Protein AF-A0AAP4C9M4-F1 (afdb_monomer_lite)

Secondary structure (DSSP, 8-state):
---TT----SSGGG--S---EEEEE--TTTHHHHHHHHHHH-TTEEEEEETTTEEEEEETT--HHHHHHHHHHHHT--GGG-----

Foldseek 3Di:
DPDPDDDDDPDPVPDPDDDFKDKDWAALVCAVVVQVVCVVPPVQWHWDDDPRTMTIIGGPVDDPVVVVVVVCVVVVNDPVNDDDDD

Structure (mmCIF, N/CA/C/O backbone):
data_AF-A0AAP4C9M4-F1
#
_entry.id   AF-A0AAP4C9M4-F1
#
loop_
_atom_site.group_PDB
_atom_site.id
_atom_site.type_symbol
_atom_site.label_atom_id
_atom_site.label_alt_id
_atom_site.label_comp_id
_atom_site.label_asym_id
_atom_site.label_entity_id
_atom_site.label_seq_id
_atom_site.pdbx_PDB_ins_code
_atom_site.Cartn_x
_atom_site.Cartn_y
_atom_site.Cartn_z
_atom_site.occupancy
_atom_site.B_iso_or_equiv
_atom_site.auth_seq_id
_atom_site.auth_comp_id
_atom_site.auth_asym_id
_atom_site.auth_atom_id
_atom_site.pdbx_PDB_model_num
ATOM 1 N N . HIS A 1 1 ? 13.992 -16.414 2.314 1.00 46.38 1 HIS A N 1
ATOM 2 C CA . HIS A 1 1 ? 12.975 -17.483 2.268 1.00 46.38 1 HIS A CA 1
ATOM 3 C C . HIS A 1 1 ? 11.814 -17.114 3.186 1.00 46.38 1 HIS A C 1
ATOM 5 O O . HIS A 1 1 ? 11.742 -17.647 4.280 1.00 46.38 1 HIS 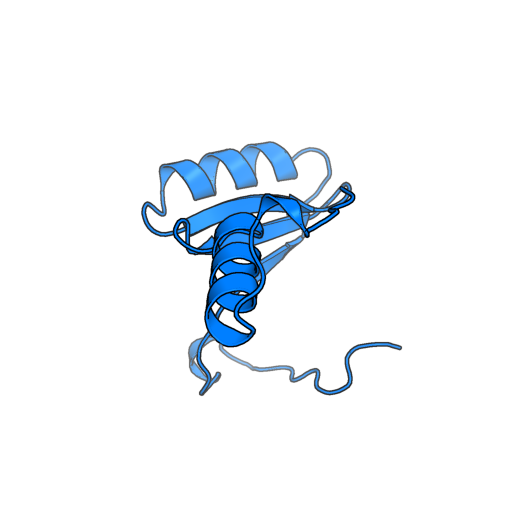A O 1
ATOM 11 N N . TYR A 1 2 ? 10.976 -16.138 2.817 1.00 56.34 2 TYR A N 1
ATOM 12 C CA . TYR A 1 2 ? 9.883 -15.695 3.698 1.00 56.34 2 TYR A CA 1
ATOM 13 C C . TYR A 1 2 ? 8.708 -15.120 2.897 1.00 56.34 2 TYR A C 1
ATOM 15 O O . TYR A 1 2 ? 8.382 -13.946 2.994 1.00 56.34 2 TYR A O 1
ATOM 23 N N . TYR A 1 3 ? 8.133 -15.952 2.033 1.00 67.12 3 TYR A N 1
ATOM 24 C CA . TYR A 1 3 ? 6.805 -15.737 1.466 1.00 67.12 3 TYR A CA 1
ATOM 25 C C . TYR A 1 3 ? 6.165 -17.119 1.390 1.00 67.12 3 TYR A C 1
ATOM 27 O O . TYR A 1 3 ? 6.445 -17.869 0.457 1.00 67.12 3 TYR A O 1
ATOM 35 N N . ASP A 1 4 ? 5.385 -17.479 2.412 1.00 76.75 4 ASP A N 1
ATOM 36 C CA . ASP A 1 4 ? 4.808 -18.827 2.547 1.00 76.75 4 ASP A CA 1
ATOM 37 C C . ASP A 1 4 ? 3.851 -19.177 1.396 1.00 76.75 4 ASP A C 1
ATOM 39 O O . ASP A 1 4 ? 3.667 -20.348 1.076 1.00 76.75 4 ASP A O 1
ATOM 43 N N . ASN A 1 5 ? 3.294 -18.164 0.724 1.00 86.38 5 ASN A N 1
ATOM 44 C CA . ASN A 1 5 ? 2.433 -18.315 -0.443 1.00 86.38 5 ASN A CA 1
ATOM 45 C C . ASN A 1 5 ? 2.816 -17.298 -1.533 1.00 86.38 5 ASN A C 1
ATOM 47 O O . ASN A 1 5 ? 2.204 -16.238 -1.652 1.00 86.38 5 ASN A O 1
ATOM 51 N N . LEU A 1 6 ? 3.867 -17.599 -2.303 1.00 90.94 6 LEU A N 1
ATOM 52 C CA . LEU A 1 6 ? 4.252 -16.821 -3.484 1.00 90.94 6 LEU A CA 1
ATOM 53 C C . LEU A 1 6 ? 3.775 -17.530 -4.752 1.00 90.94 6 LEU A C 1
ATOM 55 O O . LEU A 1 6 ? 4.274 -18.602 -5.095 1.00 90.94 6 LEU A O 1
ATOM 59 N N . GLN A 1 7 ? 2.857 -16.895 -5.476 1.00 92.06 7 GLN A N 1
ATOM 60 C CA . GLN A 1 7 ? 2.324 -17.410 -6.732 1.00 92.06 7 GLN A CA 1
ATOM 61 C C . GLN A 1 7 ? 2.778 -16.527 -7.886 1.00 92.06 7 GLN A C 1
ATOM 63 O O . GLN A 1 7 ? 2.644 -15.305 -7.849 1.00 92.06 7 GLN A O 1
ATOM 68 N N . LYS A 1 8 ? 3.341 -17.152 -8.920 1.00 93.56 8 LYS A N 1
ATOM 69 C CA . LYS A 1 8 ? 3.659 -16.466 -10.169 1.00 93.56 8 LYS A CA 1
ATOM 70 C C . LYS A 1 8 ? 2.489 -16.655 -11.126 1.00 93.56 8 LYS A C 1
ATOM 72 O O . LYS A 1 8 ? 2.175 -17.789 -11.473 1.00 93.56 8 LYS A O 1
ATOM 77 N N . VAL A 1 9 ? 1.903 -15.552 -11.566 1.00 95.00 9 VAL A N 1
ATOM 78 C CA . VAL A 1 9 ? 0.815 -15.527 -12.549 1.00 95.00 9 VAL A CA 1
ATOM 79 C C . VAL A 1 9 ? 1.323 -15.054 -13.909 1.00 95.00 9 VAL A C 1
ATOM 81 O O . VAL A 1 9 ? 2.375 -14.412 -13.998 1.00 95.00 9 VAL A O 1
ATOM 84 N N . SER A 1 10 ? 0.599 -15.405 -14.970 1.00 96.69 10 SER A N 1
ATOM 85 C CA . SER A 1 10 ? 0.882 -14.921 -16.324 1.00 96.69 10 SER A CA 1
ATOM 86 C C . SER A 1 10 ? 0.310 -13.522 -16.540 1.00 96.69 10 SER A C 1
ATOM 88 O O . SER A 1 10 ? 0.985 -12.686 -17.143 1.00 96.69 10 SER A O 1
ATOM 90 N N . HIS A 1 11 ? -0.879 -13.263 -15.995 1.00 96.38 11 HIS A N 1
ATOM 91 C CA . HIS A 1 11 ? -1.580 -11.985 -16.061 1.00 96.38 11 HIS A CA 1
ATOM 92 C C . HIS A 1 11 ? -2.087 -11.577 -14.671 1.00 96.38 11 HIS A C 1
ATOM 94 O O . HIS A 1 11 ? -2.343 -12.431 -13.823 1.00 96.38 11 HIS A O 1
ATOM 100 N N . PHE A 1 12 ? -2.209 -10.273 -14.402 1.00 93.38 12 PHE A N 1
ATOM 101 C CA . PHE A 1 12 ? -2.721 -9.810 -13.102 1.00 93.38 12 PHE A CA 1
ATOM 102 C C . PHE A 1 12 ? -4.212 -10.112 -12.939 1.00 93.38 12 PHE A C 1
ATOM 104 O O . PHE A 1 12 ? -4.684 -10.307 -11.827 1.00 93.38 12 PHE A O 1
ATOM 111 N N . GLU A 1 13 ? -4.929 -10.204 -14.052 1.00 94.56 13 GLU A N 1
ATOM 112 C CA . GLU A 1 13 ? -6.333 -10.580 -14.154 1.00 94.56 13 GLU A CA 1
ATOM 113 C C . GLU A 1 13 ? -6.589 -12.040 -13.751 1.00 94.56 13 GLU A C 1
ATOM 115 O O . GLU A 1 13 ? -7.723 -12.387 -13.436 1.00 94.56 13 GLU A O 1
ATOM 120 N N . ASP A 1 14 ? -5.547 -12.880 -13.724 1.00 95.56 14 ASP A N 1
ATOM 121 C CA . ASP A 1 14 ? -5.640 -14.273 -13.271 1.00 95.56 14 ASP A CA 1
ATOM 122 C C . ASP A 1 14 ? -5.695 -14.385 -11.733 1.00 95.56 14 ASP A C 1
ATOM 124 O O . ASP A 1 14 ? -5.872 -15.480 -11.195 1.00 95.56 14 ASP A O 1
ATOM 128 N N . VAL A 1 15 ? -5.499 -13.278 -11.006 1.00 94.69 15 VAL A N 1
ATOM 129 C CA . VAL A 1 15 ? -5.531 -13.258 -9.541 1.00 94.69 15 VAL A CA 1
ATOM 130 C C . VAL A 1 15 ? -6.978 -13.151 -9.053 1.00 94.69 15 VAL A C 1
ATOM 132 O O . VAL A 1 15 ? -7.573 -12.076 -9.079 1.00 94.69 15 VAL A O 1
ATOM 135 N N . ASP A 1 16 ? -7.524 -14.265 -8.564 1.00 94.50 16 ASP A N 1
ATOM 136 C CA . ASP A 1 16 ? -8.846 -14.337 -7.922 1.00 94.50 16 ASP A CA 1
ATOM 137 C C . ASP A 1 16 ? -8.732 -14.097 -6.404 1.00 94.50 16 ASP A C 1
ATOM 139 O O . ASP A 1 16 ? -8.790 -15.027 -5.597 1.00 94.50 16 ASP A O 1
ATOM 143 N N . ASP A 1 17 ? -8.471 -12.844 -6.017 1.00 93.44 17 ASP A N 1
ATOM 144 C CA . ASP A 1 17 ? -8.383 -12.412 -4.615 1.00 93.44 17 ASP A CA 1
ATOM 145 C C . ASP A 1 17 ? -8.720 -10.915 -4.465 1.00 93.44 17 ASP A C 1
ATOM 147 O O . ASP A 1 17 ? -8.722 -10.138 -5.425 1.00 93.44 17 ASP A O 1
ATOM 151 N N . ILE A 1 18 ? -8.971 -10.479 -3.232 1.00 91.38 18 ILE A N 1
ATOM 152 C CA . ILE A 1 18 ? -9.084 -9.068 -2.878 1.00 91.38 18 ILE A CA 1
ATOM 153 C C . ILE A 1 18 ? -7.677 -8.487 -2.710 1.00 91.38 18 ILE A C 1
ATOM 155 O O . ILE A 1 18 ? -6.940 -8.813 -1.779 1.00 91.38 18 ILE A O 1
ATOM 159 N N . ILE A 1 19 ? -7.313 -7.556 -3.591 1.00 91.44 19 ILE A N 1
ATOM 160 C CA . ILE A 1 19 ? -5.989 -6.927 -3.574 1.00 91.44 19 ILE A CA 1
ATOM 161 C C . ILE A 1 19 ? -5.974 -5.732 -2.619 1.00 91.44 19 ILE A C 1
ATOM 163 O O . ILE A 1 19 ? -6.509 -4.665 -2.917 1.00 91.44 19 ILE A O 1
ATOM 167 N N . PHE A 1 20 ? -5.311 -5.891 -1.473 1.00 90.25 20 PHE A N 1
ATOM 168 C CA . PHE A 1 20 ? -5.180 -4.824 -0.472 1.00 90.25 20 PHE A CA 1
ATOM 169 C C . PHE A 1 20 ? -3.980 -3.898 -0.698 1.00 90.25 20 PHE A C 1
ATOM 171 O O . PHE A 1 20 ? -3.984 -2.754 -0.238 1.00 90.25 20 PHE A O 1
ATOM 178 N N . LYS A 1 21 ? -2.931 -4.398 -1.358 1.00 92.38 21 LYS A N 1
ATOM 179 C CA . LYS A 1 21 ? -1.673 -3.678 -1.565 1.00 92.38 21 LYS A CA 1
ATOM 180 C C . LYS A 1 21 ? -0.969 -4.153 -2.827 1.00 92.38 21 LYS A C 1
ATOM 182 O O . LYS A 1 21 ? -0.915 -5.352 -3.087 1.00 92.38 21 LYS A O 1
ATOM 187 N N . VAL A 1 22 ? -0.341 -3.219 -3.534 1.00 93.88 22 VAL A N 1
ATOM 188 C CA . VAL A 1 22 ? 0.644 -3.509 -4.583 1.00 93.88 22 VAL A CA 1
ATOM 189 C C . VAL A 1 22 ? 1.987 -2.915 -4.171 1.00 93.88 22 VAL A C 1
ATOM 191 O O . VAL A 1 22 ? 2.053 -1.752 -3.789 1.00 93.88 22 VAL A O 1
ATOM 194 N N . THR A 1 23 ? 3.062 -3.696 -4.259 1.00 94.12 23 THR A N 1
ATOM 195 C CA . THR A 1 23 ? 4.430 -3.197 -4.061 1.00 94.12 23 THR A CA 1
ATOM 196 C C . THR A 1 23 ? 5.146 -3.182 -5.403 1.00 94.12 23 THR A C 1
ATOM 198 O O . THR A 1 23 ? 5.208 -4.205 -6.087 1.00 94.12 23 THR A O 1
ATOM 201 N N . ALA A 1 24 ? 5.704 -2.033 -5.774 1.00 93.81 24 ALA A N 1
ATOM 202 C CA . ALA A 1 24 ? 6.454 -1.862 -7.012 1.00 93.81 24 ALA A CA 1
ATOM 203 C C . ALA A 1 24 ? 7.889 -1.418 -6.708 1.00 93.81 24 ALA A C 1
ATOM 205 O O . ALA A 1 24 ? 8.120 -0.528 -5.890 1.00 93.81 24 ALA A O 1
ATOM 206 N N . ASN A 1 25 ? 8.853 -2.063 -7.367 1.00 94.25 25 ASN A N 1
ATOM 207 C CA . ASN A 1 25 ? 10.272 -1.746 -7.234 1.00 94.25 25 ASN A CA 1
ATOM 208 C C . ASN A 1 25 ? 10.699 -0.754 -8.320 1.00 94.25 25 ASN A C 1
ATOM 210 O O . ASN A 1 25 ? 10.316 -0.889 -9.481 1.00 94.25 25 ASN A O 1
ATOM 214 N N . PHE A 1 26 ? 11.545 0.194 -7.937 1.00 93.94 26 PHE A N 1
ATOM 215 C CA . PHE A 1 26 ? 12.085 1.265 -8.765 1.00 93.94 26 PHE A CA 1
ATOM 216 C C . PHE A 1 26 ? 13.594 1.399 -8.544 1.00 93.94 26 PHE A C 1
ATOM 218 O O . PHE A 1 26 ? 14.182 0.787 -7.650 1.00 93.94 26 PHE A O 1
ATOM 225 N N . THR A 1 27 ? 14.246 2.219 -9.362 1.00 93.56 27 THR A N 1
ATOM 226 C CA . THR A 1 27 ? 15.603 2.685 -9.051 1.00 93.56 27 THR A CA 1
ATOM 227 C C . THR A 1 27 ? 15.541 3.807 -8.011 1.00 93.56 27 THR A C 1
ATOM 229 O O . THR A 1 27 ? 14.510 4.460 -7.861 1.00 93.56 27 THR A O 1
ATOM 232 N N . GLU A 1 28 ? 16.655 4.075 -7.322 1.00 90.44 28 GLU A N 1
ATOM 233 C CA . GLU A 1 28 ? 16.767 5.227 -6.402 1.00 90.44 28 GLU A CA 1
ATOM 234 C C . GLU A 1 28 ? 16.413 6.556 -7.091 1.00 90.44 28 GLU A C 1
ATOM 236 O O . GLU A 1 28 ? 15.812 7.436 -6.486 1.00 90.44 28 GLU A O 1
ATOM 241 N N . GLU A 1 29 ? 16.736 6.679 -8.378 1.00 93.31 29 GLU A N 1
ATOM 242 C CA . GLU A 1 29 ? 16.475 7.881 -9.171 1.00 93.31 29 GLU A CA 1
ATOM 243 C C . GLU A 1 29 ? 14.988 8.064 -9.507 1.00 93.31 29 GLU A C 1
ATOM 245 O O . GLU A 1 29 ? 14.520 9.192 -9.648 1.00 93.31 29 GLU A O 1
ATOM 250 N N . THR A 1 30 ? 14.235 6.967 -9.640 1.00 94.81 30 THR A N 1
ATOM 251 C CA . THR A 1 30 ? 12.858 6.989 -10.165 1.00 94.81 30 THR A CA 1
ATOM 252 C C . THR A 1 30 ? 11.789 6.790 -9.099 1.00 94.81 30 THR A C 1
ATOM 254 O O . THR A 1 30 ? 10.643 7.175 -9.325 1.00 94.81 30 THR A O 1
ATOM 257 N N . VAL A 1 31 ? 12.140 6.251 -7.925 1.00 95.38 31 VAL A N 1
ATOM 258 C CA . VAL A 1 31 ? 11.180 5.913 -6.859 1.00 95.38 31 VAL A CA 1
ATOM 259 C C . VAL A 1 31 ? 10.328 7.110 -6.433 1.00 95.38 31 VAL A C 1
ATOM 261 O O . VAL A 1 31 ? 9.110 6.993 -6.330 1.00 95.38 31 VAL A O 1
ATOM 264 N N . ARG A 1 32 ? 10.940 8.291 -6.285 1.00 93.75 32 ARG A N 1
ATOM 265 C CA . ARG A 1 32 ? 10.227 9.506 -5.876 1.00 93.75 32 ARG A CA 1
ATOM 266 C C . ARG A 1 32 ? 9.262 10.001 -6.952 1.00 93.75 32 ARG A C 1
ATOM 268 O O . ARG A 1 32 ? 8.127 10.347 -6.645 1.00 93.75 32 ARG A O 1
ATOM 275 N N . GLN A 1 33 ? 9.699 10.009 -8.210 1.00 95.56 33 GLN A N 1
ATOM 276 C CA . GLN A 1 33 ? 8.844 10.412 -9.326 1.00 95.56 33 GLN A CA 1
ATOM 277 C C . GLN A 1 33 ? 7.658 9.453 -9.485 1.00 95.56 33 GLN A C 1
ATOM 279 O O . GLN A 1 33 ? 6.544 9.890 -9.767 1.00 95.56 33 GLN A O 1
ATOM 284 N N . ALA A 1 34 ? 7.885 8.153 -9.287 1.00 94.75 34 ALA A N 1
ATOM 285 C CA . ALA A 1 34 ? 6.831 7.153 -9.325 1.00 94.75 34 ALA A CA 1
ATOM 286 C C . ALA A 1 34 ? 5.815 7.344 -8.191 1.00 94.75 34 ALA A C 1
ATOM 288 O O . ALA A 1 34 ? 4.615 7.306 -8.453 1.00 94.75 34 ALA A O 1
ATOM 289 N N . GLU A 1 35 ? 6.276 7.600 -6.961 1.00 95.62 35 GLU A N 1
ATOM 290 C CA . GLU A 1 35 ? 5.398 7.917 -5.828 1.00 95.62 35 GLU A CA 1
ATOM 291 C C . GLU A 1 35 ? 4.510 9.132 -6.135 1.00 95.62 35 GLU A C 1
ATOM 293 O O . GLU A 1 35 ? 3.286 9.059 -6.014 1.00 95.62 35 GLU A O 1
ATOM 298 N N . GLU A 1 36 ? 5.121 10.234 -6.578 1.00 96.19 36 GLU A N 1
ATOM 299 C CA . GLU A 1 36 ? 4.414 11.473 -6.909 1.00 96.19 36 GLU A CA 1
ATOM 300 C C . GLU A 1 36 ? 3.392 11.250 -8.034 1.00 96.19 36 GLU A C 1
ATOM 302 O O . GLU A 1 36 ? 2.255 11.712 -7.934 1.00 96.19 36 GLU A O 1
ATOM 307 N N . TRP A 1 37 ? 3.757 10.494 -9.073 1.00 96.62 37 TRP A N 1
ATOM 308 C CA . TRP A 1 37 ? 2.858 10.170 -10.179 1.00 96.62 37 TRP A CA 1
ATOM 309 C C . TRP A 1 37 ? 1.652 9.338 -9.727 1.00 96.62 37 TRP A C 1
ATOM 311 O O . TRP A 1 37 ? 0.518 9.678 -10.065 1.00 96.62 37 TRP A O 1
ATOM 321 N N . VAL A 1 38 ? 1.864 8.284 -8.928 1.00 95.75 38 VAL A N 1
ATOM 322 C CA . VAL A 1 38 ? 0.761 7.445 -8.424 1.00 95.75 38 VAL A CA 1
ATOM 323 C C . VAL A 1 38 ? -0.201 8.280 -7.582 1.00 95.75 38 VAL A C 1
ATOM 325 O O . VAL A 1 38 ? -1.410 8.226 -7.810 1.00 95.75 38 VAL A O 1
ATOM 328 N N . ASN A 1 39 ? 0.331 9.097 -6.670 1.00 95.62 39 ASN A N 1
ATOM 329 C CA . ASN A 1 39 ? -0.466 9.958 -5.794 1.00 95.62 39 ASN A CA 1
ATOM 330 C C . ASN A 1 39 ? -1.255 11.036 -6.557 1.00 95.62 39 ASN A C 1
ATOM 332 O O . ASN A 1 39 ? -2.277 11.510 -6.067 1.00 95.62 39 ASN A O 1
ATOM 336 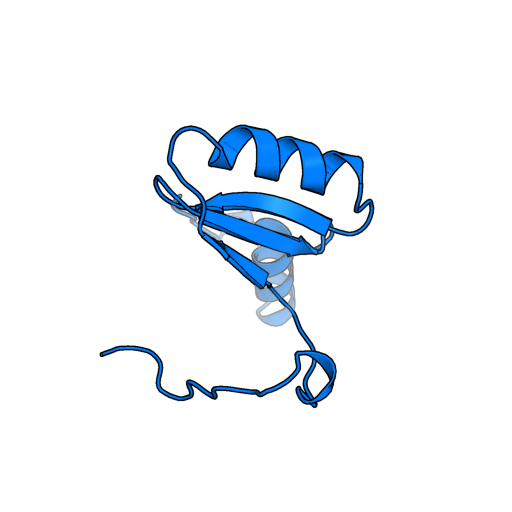N N . GLN A 1 40 ? -0.811 11.425 -7.755 1.00 96.94 40 GLN A N 1
ATOM 337 C CA . GLN A 1 40 ? -1.541 12.357 -8.617 1.00 96.94 40 GLN A CA 1
ATOM 338 C C . GLN A 1 40 ? -2.624 11.673 -9.459 1.00 96.94 40 GLN A C 1
ATOM 340 O O . GLN A 1 40 ? -3.683 12.257 -9.686 1.00 96.94 40 GLN A O 1
ATOM 345 N N . VAL A 1 41 ? -2.360 10.464 -9.958 1.00 97.12 41 VAL A N 1
ATOM 346 C CA . VAL A 1 41 ? -3.200 9.813 -10.978 1.00 97.12 41 VAL A CA 1
ATOM 347 C C . VAL A 1 41 ? -4.259 8.888 -10.377 1.00 97.12 41 VAL A C 1
ATOM 349 O O . VAL A 1 41 ? -5.316 8.710 -10.983 1.00 97.12 41 VAL A O 1
ATOM 352 N N . ILE A 1 42 ? -4.015 8.305 -9.199 1.00 94.81 42 ILE A N 1
ATOM 353 C CA . ILE A 1 42 ? -4.892 7.288 -8.603 1.00 94.81 42 ILE A CA 1
ATOM 354 C C . ILE A 1 42 ? -5.540 7.839 -7.321 1.00 94.81 42 ILE A C 1
ATOM 356 O O . ILE A 1 42 ? -5.004 7.660 -6.233 1.00 94.81 42 ILE A O 1
ATOM 360 N N . PRO A 1 43 ? -6.723 8.477 -7.401 1.00 93.00 43 PRO A N 1
ATOM 361 C CA . PRO A 1 43 ? -7.285 9.255 -6.290 1.00 93.00 43 PRO A CA 1
ATOM 362 C C . PRO A 1 43 ? -7.711 8.422 -5.071 1.00 93.00 43 PRO A C 1
ATOM 364 O O . PRO A 1 43 ? -7.831 8.953 -3.969 1.00 93.00 43 PRO A O 1
ATOM 367 N N . TYR A 1 44 ? -7.974 7.126 -5.254 1.00 92.31 44 TYR A N 1
ATOM 368 C CA . TYR A 1 44 ? -8.385 6.221 -4.175 1.00 92.31 44 TYR A CA 1
ATOM 369 C C . TYR A 1 44 ? -7.207 5.501 -3.502 1.00 92.31 44 TYR A C 1
ATOM 371 O O . TYR A 1 44 ? -7.414 4.772 -2.527 1.00 92.31 44 TYR A O 1
ATOM 379 N N . ALA A 1 45 ? -5.990 5.680 -4.019 1.00 93.88 45 ALA A N 1
ATOM 380 C CA . ALA A 1 45 ? -4.790 5.044 -3.508 1.00 93.88 45 ALA A CA 1
ATOM 381 C C . ALA A 1 45 ? -3.767 6.085 -3.047 1.00 93.88 45 ALA A C 1
ATOM 383 O O . ALA A 1 45 ? -3.763 7.232 -3.482 1.00 93.88 45 ALA A O 1
ATOM 384 N N . THR A 1 46 ? -2.889 5.658 -2.152 1.00 94.38 46 THR A N 1
ATOM 385 C CA . THR A 1 46 ? -1.709 6.399 -1.729 1.00 94.38 46 THR A CA 1
ATOM 386 C C . THR A 1 46 ? -0.492 5.510 -1.945 1.00 94.38 46 THR A C 1
ATOM 388 O O . THR A 1 46 ? -0.469 4.361 -1.498 1.00 94.38 46 THR A O 1
ATOM 391 N N . ALA A 1 47 ? 0.513 6.041 -2.630 1.00 94.69 47 ALA A N 1
ATOM 392 C CA . ALA A 1 47 ? 1.847 5.476 -2.699 1.00 94.69 47 ALA A CA 1
ATOM 393 C C . ALA A 1 47 ? 2.705 6.036 -1.564 1.00 94.69 47 ALA A C 1
ATOM 395 O O . ALA A 1 47 ? 2.742 7.248 -1.343 1.00 94.69 47 ALA A O 1
ATOM 396 N N . VAL A 1 48 ? 3.413 5.148 -0.873 1.00 90.75 48 VAL A N 1
ATOM 397 C CA . VAL A 1 48 ? 4.395 5.495 0.156 1.00 90.75 48 VAL A CA 1
ATOM 398 C C . VAL A 1 48 ? 5.714 4.794 -0.139 1.00 90.75 48 VAL A C 1
ATOM 400 O O . VAL A 1 48 ? 5.735 3.581 -0.355 1.00 90.75 48 VAL A O 1
ATOM 403 N N . THR A 1 49 ? 6.825 5.530 -0.136 1.00 87.69 49 THR A N 1
ATOM 404 C CA . THR A 1 49 ? 8.1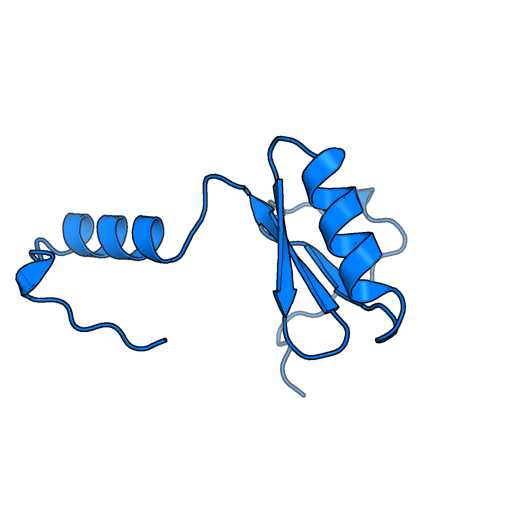56 4.924 -0.254 1.00 87.69 49 THR A CA 1
ATOM 405 C C . THR A 1 49 ? 8.424 3.990 0.928 1.00 87.69 49 THR A C 1
ATOM 407 O O . THR A 1 49 ? 8.382 4.389 2.094 1.00 87.69 49 THR A O 1
ATOM 410 N N . THR A 1 50 ? 8.725 2.728 0.622 1.00 79.81 50 THR A N 1
ATOM 411 C CA . THR A 1 50 ? 9.132 1.707 1.589 1.00 79.81 50 THR A CA 1
ATOM 412 C C . THR A 1 50 ? 10.574 1.298 1.296 1.00 79.81 50 THR A C 1
ATOM 414 O O . THR A 1 50 ? 10.894 0.769 0.235 1.00 79.81 50 THR A O 1
ATOM 417 N N . GLY A 1 51 ? 11.493 1.575 2.224 1.00 70.50 51 GLY A N 1
ATOM 418 C CA . GLY A 1 51 ? 12.928 1.373 1.983 1.00 70.50 51 GLY A CA 1
ATOM 419 C C . GLY A 1 51 ? 13.504 2.333 0.929 1.00 70.50 51 GLY A C 1
ATOM 420 O O . GLY A 1 51 ? 12.983 3.420 0.722 1.00 70.50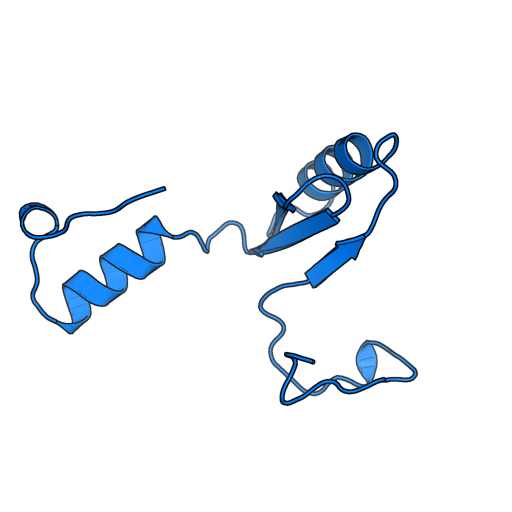 51 GLY A O 1
ATOM 421 N N . PHE A 1 52 ? 14.611 1.953 0.280 1.00 77.25 52 PHE A N 1
ATOM 422 C CA . PHE A 1 52 ? 15.328 2.832 -0.664 1.00 77.25 52 PHE A CA 1
ATOM 423 C C . PHE A 1 52 ? 14.826 2.764 -2.120 1.00 77.25 52 PHE A C 1
ATOM 425 O O . PHE A 1 52 ? 15.176 3.629 -2.9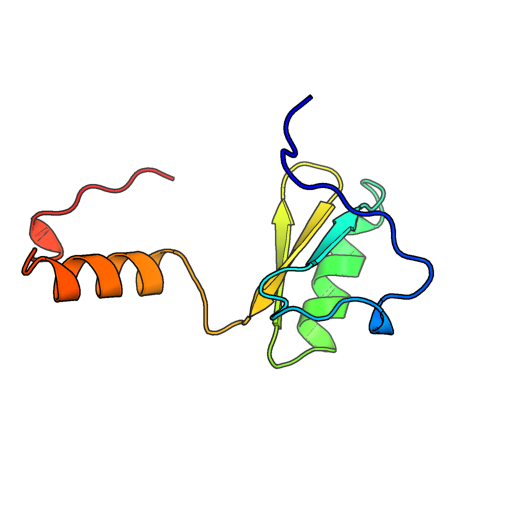18 1.00 77.25 52 PHE A O 1
ATOM 432 N N . LYS A 1 53 ? 14.092 1.709 -2.504 1.00 89.19 53 LYS A N 1
ATOM 433 C CA . LYS A 1 53 ? 13.877 1.334 -3.921 1.00 89.19 53 LYS A CA 1
ATOM 434 C C . LYS A 1 53 ? 12.486 0.783 -4.227 1.00 89.19 53 LYS A C 1
ATOM 436 O O . LYS A 1 53 ? 12.296 0.131 -5.248 1.00 89.19 53 LYS A O 1
ATOM 441 N N . SER A 1 54 ? 11.509 1.010 -3.363 1.00 93.56 54 SER A N 1
ATOM 442 C CA . SER A 1 54 ? 10.149 0.535 -3.598 1.00 93.56 54 SER A CA 1
ATOM 443 C C . SER A 1 54 ? 9.121 1.510 -3.067 1.00 93.56 54 SER A C 1
ATOM 445 O O . SER A 1 54 ? 9.392 2.279 -2.148 1.00 93.56 54 SER A O 1
ATOM 447 N N . ILE A 1 55 ? 7.932 1.445 -3.653 1.00 95.19 55 ILE A N 1
ATOM 448 C CA . ILE A 1 55 ? 6.734 2.081 -3.116 1.00 95.19 55 ILE A CA 1
ATOM 449 C C . ILE A 1 55 ? 5.699 0.999 -2.824 1.00 95.19 55 ILE A C 1
ATOM 451 O O . ILE A 1 55 ? 5.543 0.041 -3.590 1.00 95.19 55 ILE A O 1
ATOM 455 N N . ASP A 1 56 ? 4.980 1.179 -1.726 1.00 94.12 56 ASP A N 1
ATOM 456 C CA . ASP A 1 56 ? 3.751 0.458 -1.438 1.00 94.12 56 ASP A CA 1
ATOM 457 C C . ASP A 1 56 ? 2.568 1.329 -1.850 1.00 94.12 56 ASP A C 1
ATOM 459 O O . ASP A 1 56 ? 2.467 2.481 -1.436 1.00 94.12 56 ASP A O 1
ATOM 463 N N . ILE A 1 57 ? 1.667 0.768 -2.649 1.00 94.62 57 ILE A N 1
ATOM 464 C CA . ILE A 1 57 ? 0.430 1.398 -3.101 1.00 94.62 57 ILE A CA 1
ATOM 465 C C . ILE A 1 57 ? -0.713 0.750 -2.324 1.00 94.62 57 ILE A C 1
ATOM 467 O O . ILE A 1 57 ? -0.982 -0.445 -2.477 1.00 94.62 57 ILE A O 1
ATOM 471 N N . ILE A 1 58 ? -1.357 1.537 -1.468 1.00 93.06 58 ILE A N 1
ATOM 472 C CA . ILE A 1 58 ? -2.429 1.112 -0.558 1.00 93.06 58 ILE A CA 1
ATOM 473 C C . ILE A 1 58 ? -3.657 2.007 -0.722 1.00 93.06 58 ILE A C 1
ATOM 475 O O . ILE A 1 58 ? -3.560 3.108 -1.255 1.00 93.06 58 ILE A O 1
ATOM 479 N N . LEU A 1 59 ? -4.819 1.559 -0.249 1.00 92.12 59 LEU A N 1
ATOM 480 C CA . LEU A 1 59 ? -6.022 2.396 -0.214 1.00 92.12 59 LEU A CA 1
ATOM 481 C C . LEU A 1 59 ? -5.811 3.608 0.704 1.00 92.12 59 LEU A C 1
ATOM 483 O O . LEU A 1 59 ? -5.389 3.448 1.847 1.00 92.12 59 LEU A O 1
ATOM 487 N N . SER A 1 60 ? -6.180 4.808 0.248 1.00 88.25 60 SER A N 1
ATOM 488 C CA . SER A 1 60 ? -5.989 6.053 1.019 1.00 88.25 60 SER A CA 1
ATOM 489 C C . SER A 1 60 ? -6.773 6.080 2.337 1.00 88.25 60 SER A C 1
ATOM 491 O O . SER A 1 60 ? -6.405 6.776 3.281 1.00 88.25 60 SER A O 1
ATOM 493 N N . SER A 1 61 ? -7.857 5.307 2.424 1.00 82.06 61 SER A N 1
ATOM 494 C CA . SER A 1 61 ? -8.660 5.140 3.640 1.00 82.06 61 SER A CA 1
ATOM 495 C C . SER A 1 61 ? -8.040 4.178 4.661 1.00 82.06 61 SER A C 1
ATOM 497 O O . SER A 1 61 ? -8.523 4.099 5.791 1.00 82.06 61 SER A O 1
ATOM 499 N N . VAL A 1 62 ? -6.985 3.444 4.298 1.00 79.81 62 VAL A N 1
ATOM 500 C CA . VAL A 1 62 ? -6.361 2.423 5.142 1.00 79.81 62 VAL A CA 1
ATOM 501 C C . VAL A 1 62 ? -5.023 2.941 5.652 1.00 79.81 62 VAL A C 1
ATOM 503 O O . VAL A 1 62 ? -4.060 3.097 4.909 1.00 79.81 62 VAL A O 1
ATOM 506 N N . ASN A 1 63 ? -4.942 3.184 6.956 1.00 78.88 63 ASN A N 1
ATOM 507 C CA . ASN A 1 63 ? -3.696 3.542 7.621 1.00 78.88 63 ASN A CA 1
ATOM 508 C C . ASN A 1 63 ? -3.607 2.867 9.000 1.00 78.88 63 ASN A C 1
ATOM 510 O O . ASN A 1 63 ? -4.589 2.327 9.516 1.00 78.88 63 ASN A O 1
ATOM 514 N N . LYS A 1 64 ? -2.409 2.890 9.600 1.00 81.44 64 LYS A N 1
ATOM 515 C CA . LYS A 1 64 ? -2.135 2.215 10.881 1.00 81.44 64 LYS A CA 1
ATOM 516 C C . LYS A 1 64 ? -3.025 2.715 12.020 1.00 81.44 64 LYS A C 1
ATOM 518 O O . LYS A 1 64 ? -3.396 1.927 12.882 1.00 81.44 64 LYS A O 1
ATOM 523 N N . ARG A 1 65 ? -3.374 4.004 12.008 1.00 85.06 65 ARG A N 1
ATOM 524 C CA . ARG A 1 65 ? -4.255 4.601 13.011 1.00 85.06 65 ARG A CA 1
ATOM 525 C C . ARG A 1 65 ? -5.651 3.990 12.930 1.00 85.06 65 ARG A C 1
ATOM 527 O O . ARG A 1 65 ? -6.123 3.502 13.945 1.00 85.06 65 ARG A O 1
ATOM 534 N N . ASN A 1 66 ? -6.251 3.936 11.742 1.00 85.56 66 ASN A N 1
ATOM 535 C CA . ASN A 1 66 ? -7.588 3.361 11.556 1.00 85.56 66 ASN A CA 1
ATOM 536 C C . ASN A 1 66 ? -7.628 1.882 11.989 1.00 85.56 66 ASN A C 1
ATOM 538 O O . ASN A 1 66 ? -8.582 1.442 12.622 1.00 85.56 66 ASN A O 1
ATOM 542 N N . GLY A 1 67 ? -6.566 1.120 11.697 1.00 87.88 67 GLY A N 1
ATOM 543 C CA . GLY A 1 67 ? -6.443 -0.264 12.166 1.00 87.88 67 GLY A CA 1
ATOM 544 C C . GLY A 1 67 ? -6.346 -0.378 13.692 1.00 87.88 67 GLY A C 1
ATOM 545 O O . GLY A 1 67 ? -6.975 -1.251 14.285 1.00 87.88 67 GLY A O 1
ATOM 546 N N . LEU A 1 68 ? -5.592 0.517 14.336 1.00 92.38 68 LEU A N 1
ATOM 547 C CA . LEU A 1 68 ? -5.453 0.549 15.792 1.00 92.38 68 LEU A CA 1
ATOM 548 C C . LEU A 1 68 ? -6.750 0.981 16.487 1.00 92.38 68 LEU A C 1
ATOM 550 O O . LEU A 1 68 ? -7.136 0.363 17.473 1.00 92.38 68 LEU A O 1
ATOM 554 N N . GLU A 1 69 ? -7.443 1.988 15.950 1.00 91.69 69 GLU A N 1
ATOM 555 C CA . GLU A 1 69 ? -8.768 2.418 16.415 1.00 91.69 69 GLU A CA 1
ATOM 556 C C . GLU A 1 69 ? -9.767 1.255 16.352 1.00 91.69 69 GLU A C 1
ATOM 558 O O . GLU A 1 69 ? -10.444 0.978 17.341 1.00 91.69 69 GLU A O 1
ATOM 563 N N . HIS A 1 70 ? -9.776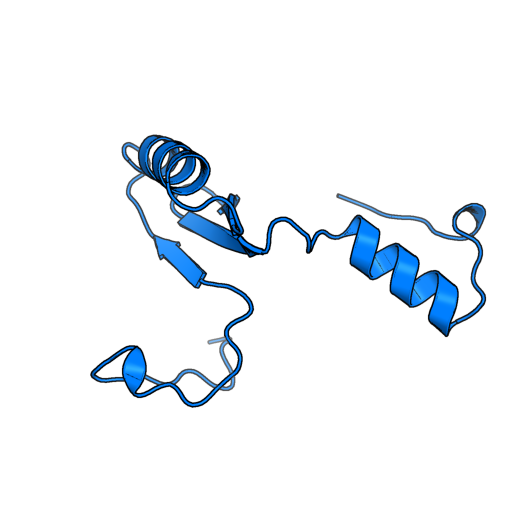 0.495 15.253 1.00 92.94 70 HIS A N 1
ATOM 564 C CA . HIS A 1 70 ? -10.637 -0.679 15.129 1.00 92.94 70 HIS A CA 1
ATOM 565 C C . HIS A 1 70 ? -10.317 -1.761 16.174 1.00 92.94 70 HIS A C 1
ATOM 567 O O . HIS A 1 70 ? -11.226 -2.321 16.781 1.00 92.94 70 HIS A O 1
ATOM 573 N N . LEU A 1 71 ? -9.037 -2.042 16.441 1.00 94.75 71 LEU A N 1
ATOM 574 C CA . LEU A 1 71 ? -8.644 -2.989 17.493 1.00 94.75 71 LEU A CA 1
ATOM 575 C C . LEU A 1 71 ? -9.101 -2.514 18.880 1.00 94.75 71 LEU A C 1
ATOM 577 O O . LEU A 1 71 ? -9.651 -3.305 19.645 1.00 94.75 71 LEU A O 1
ATOM 581 N N . CYS A 1 72 ? -8.920 -1.231 19.193 1.00 96.25 72 CYS A N 1
ATOM 582 C CA . CYS A 1 72 ? -9.401 -0.633 20.436 1.00 96.25 72 CYS A CA 1
ATOM 583 C C . CYS A 1 72 ? -10.907 -0.851 20.630 1.00 96.25 72 CYS A C 1
ATOM 585 O O . CYS A 1 72 ? -11.327 -1.310 21.692 1.00 96.25 72 CYS A O 1
ATOM 587 N N . GLU A 1 73 ? -11.708 -0.594 19.594 1.00 95.94 73 GLU A N 1
ATOM 588 C CA . GLU A 1 73 ? -13.158 -0.814 19.612 1.00 95.94 73 GLU A CA 1
ATOM 589 C C . GLU A 1 73 ? -13.520 -2.285 19.840 1.00 95.94 73 GLU A C 1
ATOM 591 O O . GLU A 1 73 ? -14.354 -2.586 20.694 1.00 95.94 73 GLU A O 1
ATOM 596 N N . GLN A 1 74 ? -12.876 -3.207 19.115 1.00 96.94 74 GLN A N 1
ATOM 597 C CA . GLN A 1 74 ? -13.161 -4.643 19.217 1.00 96.94 74 GLN A CA 1
ATOM 598 C C . GLN A 1 74 ? -12.845 -5.215 20.606 1.00 96.94 74 GLN A C 1
ATOM 600 O O . GLN A 1 74 ? -13.549 -6.108 21.075 1.00 96.94 74 GLN A O 1
ATOM 605 N N . TYR A 1 75 ? -11.806 -4.707 21.273 1.00 96.81 75 TYR A N 1
ATOM 606 C CA . TYR A 1 75 ? -11.361 -5.205 22.579 1.00 96.81 75 TYR A CA 1
ATOM 607 C C . TYR A 1 75 ? -11.798 -4.335 23.766 1.00 96.81 75 TYR A C 1
ATOM 609 O O . TYR A 1 75 ? -11.478 -4.665 24.908 1.00 96.81 75 TYR A O 1
ATOM 617 N N . GLY A 1 76 ? -12.526 -3.239 23.529 1.00 96.81 76 GLY A N 1
ATOM 618 C CA . GLY A 1 76 ? -12.947 -2.307 24.580 1.00 96.81 76 GLY A CA 1
ATOM 619 C C . GLY A 1 76 ? -11.785 -1.572 25.261 1.00 96.81 76 GLY A C 1
ATOM 620 O O . GLY A 1 76 ? -11.898 -1.203 26.429 1.00 96.81 76 GLY A O 1
ATOM 621 N N . ILE A 1 77 ? -10.671 -1.380 24.551 1.00 97.38 77 ILE A N 1
ATOM 622 C CA . ILE A 1 77 ? -9.469 -0.694 25.042 1.00 97.38 77 ILE A CA 1
ATOM 623 C C . ILE A 1 77 ? -9.571 0.786 24.671 1.00 97.38 77 ILE A C 1
ATOM 625 O O . ILE A 1 77 ? -9.877 1.131 23.530 1.00 97.38 77 ILE A O 1
ATOM 629 N N . ARG A 1 78 ? -9.311 1.691 25.615 1.00 95.94 78 ARG A N 1
ATOM 630 C CA . ARG A 1 78 ? -9.299 3.134 25.340 1.00 95.94 78 ARG A CA 1
ATOM 631 C C . ARG A 1 78 ? -7.979 3.519 24.682 1.00 95.94 78 ARG A C 1
ATOM 633 O O . ARG A 1 78 ? -6.930 2.990 25.025 1.00 95.94 78 ARG A O 1
ATOM 640 N N . ALA A 1 79 ? -8.002 4.504 23.785 1.00 91.94 79 ALA A N 1
ATOM 641 C CA . ALA A 1 79 ? -6.789 4.967 23.102 1.00 91.94 79 ALA A CA 1
ATOM 642 C C . ALA A 1 79 ? -5.674 5.421 24.071 1.00 91.94 79 ALA A C 1
ATOM 644 O O . ALA A 1 79 ? -4.498 5.260 23.771 1.00 91.94 79 ALA A O 1
ATOM 645 N N . GLU A 1 80 ? -6.035 5.941 25.249 1.00 96.00 80 GLU A N 1
ATOM 646 C CA . GLU A 1 80 ? -5.094 6.311 26.322 1.00 96.00 80 GLU A CA 1
ATOM 647 C C . GLU A 1 80 ? -4.374 5.117 26.978 1.00 96.00 80 GLU A C 1
ATOM 649 O O . GLU A 1 80 ? -3.344 5.300 27.621 1.00 96.00 80 GLU A O 1
ATOM 654 N N . GLU A 1 81 ? -4.889 3.899 26.810 1.00 95.88 81 GLU A N 1
ATOM 655 C CA . GLU A 1 81 ? -4.292 2.657 27.316 1.00 95.88 81 GLU A CA 1
ATOM 656 C C . GLU A 1 81 ? -3.315 2.039 26.300 1.00 95.88 81 GLU A C 1
ATOM 658 O O . GLU A 1 81 ? -2.709 1.000 26.566 1.00 95.88 81 GLU A O 1
ATOM 663 N N . VAL A 1 82 ? -3.149 2.668 25.130 1.00 94.69 82 VAL A N 1
ATOM 664 C CA . VAL A 1 82 ? -2.367 2.141 24.011 1.00 94.69 82 VAL A CA 1
ATOM 665 C C . VAL A 1 82 ? -1.045 2.882 23.860 1.00 94.69 82 VAL A C 1
ATOM 667 O O . VAL A 1 82 ? -0.991 4.104 23.754 1.00 94.69 82 VAL A O 1
ATOM 670 N N . LEU A 1 83 ? 0.036 2.109 23.769 1.00 94.12 83 LEU A N 1
ATOM 671 C CA . LEU A 1 83 ? 1.368 2.595 23.427 1.00 94.12 83 LEU A CA 1
ATOM 672 C C . LEU A 1 83 ? 1.746 2.111 22.022 1.00 94.12 83 LEU A C 1
ATOM 674 O O . LEU A 1 83 ? 1.681 0.915 21.739 1.00 94.12 83 LEU A O 1
ATOM 678 N N . SER A 1 84 ? 2.170 3.027 21.150 1.00 90.94 84 SER A N 1
ATOM 679 C CA . SER A 1 84 ? 2.620 2.721 19.785 1.00 90.94 84 SER A CA 1
ATOM 680 C C . SER A 1 84 ? 4.057 3.183 19.543 1.00 90.94 84 SER A C 1
ATOM 682 O O . SER A 1 84 ? 4.441 4.257 20.003 1.00 90.94 84 SER A O 1
ATOM 684 N N . PHE A 1 85 ? 4.811 2.421 18.752 1.00 88.88 85 PHE A N 1
ATOM 685 C CA . PHE A 1 85 ? 6.163 2.752 18.287 1.00 88.88 85 PHE A CA 1
ATOM 686 C C . PHE A 1 85 ? 6.166 2.847 16.754 1.00 88.88 85 PHE A C 1
ATOM 688 O O . PHE A 1 85 ? 5.372 2.160 16.104 1.00 88.88 85 PHE A O 1
ATOM 695 N N . GLY A 1 86 ? 7.028 3.688 16.178 1.00 79.88 86 GLY A N 1
ATOM 696 C CA . GLY A 1 86 ? 7.097 3.949 14.735 1.00 79.88 86 GLY A CA 1
ATOM 697 C C . GLY A 1 86 ? 8.515 4.158 14.242 1.00 79.88 86 GLY A C 1
ATOM 698 O O . GLY A 1 86 ? 9.360 4.571 15.068 1.00 79.88 86 GLY A O 1
#

Organism: NCBI:txid156979

Radius of gyration: 16.48 Å; chains: 1; bounding box: 30×31×44 Å

InterPro domains:
  IPR036412 HAD-like superfamily [SSF56784] (2-86)

Sequence (86 aa):
HYYDNLQKVSHFEDVDDIIFKVTANFTEETVRQAEEWVNQVIPYATAVTTGFKSIDIILSSVNKRNGLEHLCEQYGIRAEEVLSFG

pLDDT: mean 90.64, std 8.55, range [46.38, 97.38]